Protein AF-A0A5A7S4P9-F1 (afdb_monomer_lite)

Secondary structure (DSSP, 8-state):
--EEEEEEEE-SS---HHHHHHHHHHHHHHHHHTT-SEEEEEEEEETTEEEEEEEE-SSS-TT-

Structure (mmCIF, N/CA/C/O backbone):
data_AF-A0A5A7S4P9-F1
#
_entry.id   AF-A0A5A7S4P9-F1
#
loop_
_atom_site.group_PDB
_atom_site.id
_atom_site.type_symbol
_atom_site.label_atom_id
_atom_site.label_alt_id
_atom_site.label_comp_id
_atom_site.label_asym_id
_atom_site.label_entity_id
_atom_site.label_seq_id
_atom_site.pdbx_PDB_ins_code
_atom_site.Cartn_x
_atom_site.Cartn_y
_atom_site.Cartn_z
_atom_site.occupancy
_atom_site.B_iso_or_equiv
_atom_site.auth_seq_id
_atom_site.auth_comp_id
_atom_site.auth_asym_id
_atom_site.auth_atom_id
_atom_site.pdbx_PDB_model_num
ATOM 1 N N . MET A 1 1 ? 6.237 -0.111 -20.381 1.00 75.75 1 MET A N 1
ATOM 2 C CA . MET A 1 1 ? 4.966 -0.751 -19.975 1.00 75.75 1 MET A CA 1
ATOM 3 C C . MET A 1 1 ? 4.835 -0.565 -18.479 1.00 75.75 1 MET A C 1
ATOM 5 O O . MET A 1 1 ? 5.789 -0.898 -17.786 1.00 75.75 1 MET A O 1
ATOM 9 N N . ARG A 1 2 ? 3.727 0.020 -18.026 1.00 83.44 2 ARG A N 1
ATOM 10 C CA . ARG A 1 2 ? 3.417 0.228 -16.609 1.00 83.44 2 ARG A CA 1
ATOM 11 C C . ARG A 1 2 ? 2.203 -0.618 -16.252 1.00 83.44 2 ARG A C 1
ATOM 13 O O . ARG A 1 2 ? 1.292 -0.735 -17.068 1.00 83.44 2 ARG A O 1
ATOM 20 N N . PHE A 1 3 ? 2.221 -1.200 -15.067 1.00 87.19 3 PHE A N 1
ATOM 21 C CA . PHE A 1 3 ? 1.130 -1.976 -14.502 1.00 87.19 3 PHE A CA 1
ATOM 22 C C . PHE A 1 3 ? 0.551 -1.209 -13.326 1.00 87.19 3 PHE A C 1
ATOM 24 O O . PHE A 1 3 ? 1.287 -0.547 -12.593 1.00 87.19 3 PHE A O 1
ATOM 31 N N . ARG A 1 4 ? -0.759 -1.326 -13.149 1.00 92.00 4 ARG A N 1
ATOM 32 C CA . ARG A 1 4 ? -1.490 -0.750 -12.030 1.00 92.00 4 ARG A CA 1
ATOM 33 C C . ARG A 1 4 ? -2.316 -1.856 -11.391 1.00 92.00 4 ARG A C 1
ATOM 35 O O . ARG A 1 4 ? -2.986 -2.598 -12.107 1.00 92.00 4 ARG A O 1
ATOM 42 N N . LEU A 1 5 ? -2.227 -1.974 -10.074 1.00 92.44 5 LEU A N 1
ATOM 43 C CA . LEU A 1 5 ? -3.009 -2.906 -9.274 1.00 92.44 5 LEU A CA 1
ATOM 44 C C . LEU A 1 5 ? -3.714 -2.119 -8.181 1.00 92.44 5 LEU A C 1
ATOM 46 O O . LEU A 1 5 ? -3.067 -1.398 -7.427 1.00 92.44 5 LEU A O 1
ATOM 50 N N . SER A 1 6 ? -5.023 -2.298 -8.087 1.00 94.50 6 SER A N 1
ATOM 51 C CA . SER A 1 6 ? -5.807 -1.851 -6.943 1.00 94.50 6 SER A CA 1
ATOM 52 C C . SER A 1 6 ? -6.112 -3.071 -6.087 1.00 94.50 6 SER A C 1
ATOM 54 O O . SER A 1 6 ? -6.583 -4.084 -6.607 1.00 94.50 6 SER A O 1
ATOM 56 N N . ALA A 1 7 ? -5.813 -2.989 -4.796 1.00 93.31 7 ALA A N 1
ATOM 57 C CA . ALA A 1 7 ? -6.025 -4.078 -3.857 1.00 93.31 7 ALA A CA 1
ATOM 58 C C . ALA A 1 7 ? -6.593 -3.551 -2.541 1.00 93.31 7 ALA A C 1
ATOM 60 O O . ALA A 1 7 ? -6.298 -2.433 -2.124 1.00 93.31 7 ALA A O 1
ATOM 61 N N . THR A 1 8 ? -7.375 -4.395 -1.875 1.00 94.56 8 THR A N 1
ATOM 62 C CA . THR A 1 8 ? -7.901 -4.128 -0.538 1.00 94.56 8 THR A CA 1
ATOM 63 C C . THR A 1 8 ? -7.313 -5.138 0.432 1.00 94.56 8 THR A C 1
ATOM 65 O O . THR A 1 8 ? -7.502 -6.346 0.282 1.00 94.56 8 THR A O 1
ATOM 68 N N . VAL A 1 9 ? -6.612 -4.643 1.445 1.00 92.62 9 VAL A N 1
ATOM 69 C CA . VAL A 1 9 ? -6.036 -5.432 2.530 1.00 92.62 9 VAL A CA 1
ATOM 70 C C . VAL A 1 9 ? -6.973 -5.358 3.730 1.00 92.62 9 VAL A C 1
ATOM 72 O O . VAL A 1 9 ? -7.252 -4.278 4.248 1.00 92.62 9 VAL A O 1
ATOM 75 N N . LYS A 1 10 ? -7.460 -6.514 4.192 1.00 93.88 10 LYS A N 1
ATOM 76 C CA . LYS A 1 10 ? -8.223 -6.598 5.443 1.00 93.88 10 LYS A CA 1
ATOM 77 C C . LYS A 1 10 ? -7.270 -6.565 6.630 1.00 93.88 10 LYS A C 1
ATOM 79 O O . LYS A 1 10 ? -6.478 -7.485 6.822 1.00 93.88 10 LYS A O 1
ATOM 84 N N . LEU A 1 11 ? -7.380 -5.522 7.437 1.00 92.44 11 LEU A N 1
ATOM 85 C CA . LEU A 1 11 ? -6.654 -5.368 8.686 1.00 92.44 11 LEU A CA 1
ATOM 86 C C . LEU A 1 11 ? -7.359 -6.156 9.795 1.00 92.44 11 LEU A C 1
ATOM 88 O O . LEU A 1 11 ? -8.588 -6.221 9.865 1.00 92.44 11 LEU A O 1
ATOM 92 N N . SER A 1 12 ? -6.577 -6.750 10.694 1.00 91.44 12 SER A N 1
ATOM 93 C CA . SER A 1 12 ? -7.113 -7.471 11.856 1.00 91.44 12 SER A CA 1
ATOM 94 C C . SER A 1 12 ? -7.749 -6.537 12.891 1.00 91.44 12 SER A C 1
ATOM 96 O O . SER A 1 12 ? -8.596 -6.967 13.674 1.00 91.44 12 SER A O 1
ATOM 98 N N . LYS A 1 13 ? -7.342 -5.263 12.898 1.00 89.94 13 LYS A N 1
ATOM 99 C CA . LYS A 1 13 ? -7.828 -4.187 13.767 1.00 89.94 13 LYS A CA 1
ATOM 100 C C . LYS A 1 13 ? -7.828 -2.864 12.989 1.00 89.94 13 LYS A C 1
ATOM 102 O O . LYS A 1 13 ? -7.070 -2.759 12.022 1.00 89.94 13 LYS A O 1
ATOM 107 N N . PRO A 1 14 ? -8.616 -1.859 13.411 1.00 88.81 14 PRO A N 1
ATOM 108 C CA . PRO A 1 14 ? -8.500 -0.513 12.865 1.00 88.81 14 PRO A CA 1
ATOM 109 C C . PRO A 1 14 ? -7.066 0.005 13.031 1.00 88.81 14 PRO A C 1
ATOM 111 O O . PRO A 1 14 ? -6.458 -0.191 14.086 1.00 88.81 14 PRO A O 1
ATOM 114 N N . ALA A 1 15 ? -6.538 0.662 12.003 1.00 88.38 15 ALA A N 1
ATOM 115 C CA . ALA A 1 15 ? -5.245 1.338 12.045 1.00 88.38 15 ALA A CA 1
ATOM 116 C C . ALA A 1 15 ? -5.453 2.846 11.883 1.00 88.38 15 ALA A C 1
ATOM 118 O O . ALA A 1 15 ? -6.377 3.264 11.185 1.00 88.38 15 ALA A O 1
ATOM 119 N N . SER A 1 16 ? -4.609 3.651 12.535 1.00 91.38 16 SER A N 1
ATOM 120 C CA . SER A 1 16 ? -4.651 5.100 12.348 1.00 91.38 16 SER A CA 1
ATOM 121 C C . SER A 1 16 ? -4.014 5.485 11.016 1.00 91.38 16 SER A C 1
ATOM 123 O O . SER A 1 16 ? -3.103 4.812 10.520 1.00 91.38 16 SER A O 1
ATOM 125 N N . GLU A 1 17 ? -4.498 6.583 10.447 1.00 91.38 17 GLU A N 1
ATOM 126 C CA . GLU A 1 17 ? -3.991 7.117 9.189 1.00 91.38 17 GLU A CA 1
ATOM 127 C C . GLU A 1 17 ? -2.510 7.501 9.304 1.00 91.38 17 GLU A C 1
ATOM 129 O O . GLU A 1 17 ? -1.738 7.220 8.389 1.00 91.38 17 GLU A O 1
ATOM 134 N N . GLU A 1 18 ? -2.065 8.029 10.453 1.00 93.06 18 GLU A N 1
ATOM 135 C CA . GLU A 1 18 ? -0.656 8.394 10.648 1.00 93.06 18 GLU A CA 1
ATOM 136 C C . GLU A 1 18 ? 0.276 7.179 10.603 1.00 93.06 18 GLU A C 1
ATOM 138 O O . GLU A 1 18 ? 1.360 7.250 10.021 1.00 93.06 18 GLU A O 1
ATOM 143 N N . VAL A 1 19 ? -0.141 6.053 11.196 1.00 92.38 19 VAL A N 1
ATOM 144 C CA . VAL A 1 19 ? 0.663 4.822 11.213 1.00 92.38 19 VAL A CA 1
ATOM 145 C C . VAL A 1 19 ? 0.798 4.251 9.804 1.00 92.38 19 VAL A C 1
ATOM 147 O O . VAL A 1 19 ? 1.903 3.910 9.385 1.00 92.38 19 VAL A O 1
ATOM 150 N N . ILE A 1 20 ? -0.306 4.175 9.058 1.00 93.38 20 ILE A N 1
ATOM 151 C CA . ILE A 1 20 ? -0.2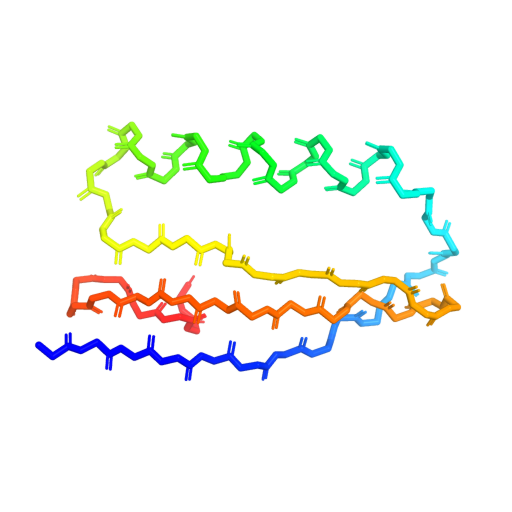99 3.646 7.689 1.00 93.38 20 ILE A CA 1
ATOM 152 C C . ILE A 1 20 ? 0.459 4.570 6.735 1.00 93.38 20 ILE A C 1
ATOM 154 O O . ILE A 1 20 ? 1.230 4.078 5.914 1.00 93.38 20 ILE A O 1
ATOM 158 N N . SER A 1 21 ? 0.296 5.888 6.870 1.00 94.50 21 SER A N 1
ATOM 159 C CA . SER A 1 21 ? 1.028 6.874 6.071 1.00 94.50 21 SER A CA 1
ATOM 160 C C . SER A 1 21 ? 2.536 6.670 6.187 1.00 94.50 21 SER A C 1
ATOM 162 O O . SER A 1 21 ? 3.228 6.520 5.178 1.00 94.50 21 SER A O 1
ATOM 164 N N . LYS A 1 22 ? 3.028 6.558 7.428 1.00 95.69 22 LYS A N 1
ATOM 165 C CA . LYS A 1 22 ? 4.445 6.327 7.705 1.00 95.69 22 LYS A CA 1
ATOM 166 C C . LYS A 1 22 ? 4.936 4.992 7.145 1.00 95.69 22 LYS A C 1
ATOM 168 O O . LYS A 1 22 ? 5.986 4.947 6.515 1.00 95.69 22 LYS A O 1
ATOM 173 N N . GLU A 1 23 ? 4.173 3.915 7.322 1.00 94.12 23 GLU A N 1
ATOM 174 C CA . GLU A 1 23 ? 4.555 2.596 6.798 1.00 94.12 23 GLU A CA 1
ATOM 175 C C . GLU A 1 23 ? 4.626 2.588 5.259 1.00 94.12 23 GLU A C 1
ATOM 177 O O . GLU A 1 23 ? 5.524 1.981 4.672 1.00 94.12 23 GLU A O 1
ATOM 182 N N . ILE A 1 24 ? 3.712 3.294 4.585 1.00 94.06 24 ILE A N 1
ATOM 183 C CA . ILE A 1 24 ? 3.706 3.426 3.121 1.00 94.06 24 ILE A CA 1
ATOM 184 C C . ILE A 1 24 ? 4.894 4.260 2.632 1.00 94.06 24 ILE A C 1
ATOM 186 O O . ILE A 1 24 ? 5.517 3.903 1.627 1.00 94.06 24 ILE A O 1
ATOM 190 N N . GLU A 1 25 ? 5.229 5.345 3.330 1.00 95.00 25 GLU A N 1
ATOM 191 C CA . GLU A 1 25 ? 6.411 6.158 3.037 1.00 95.00 25 GLU A CA 1
ATOM 192 C C . GLU A 1 25 ? 7.702 5.341 3.192 1.00 95.00 25 GLU A C 1
ATOM 194 O O . GLU A 1 25 ? 8.526 5.295 2.269 1.00 95.00 25 GLU A O 1
ATOM 199 N N . ASP A 1 26 ? 7.837 4.614 4.302 1.00 95.00 26 ASP A N 1
ATOM 200 C CA . ASP A 1 26 ? 8.977 3.738 4.575 1.00 95.00 26 ASP A CA 1
ATOM 201 C C . ASP A 1 26 ? 9.093 2.631 3.511 1.00 95.00 26 ASP A C 1
ATOM 203 O O . ASP A 1 26 ? 10.183 2.346 2.998 1.00 95.00 26 ASP A O 1
ATOM 207 N N . PHE A 1 27 ? 7.972 2.020 3.116 1.00 91.81 27 PHE A N 1
ATOM 208 C CA . PHE A 1 27 ? 7.940 0.998 2.071 1.00 91.81 27 PHE A CA 1
ATOM 209 C C . PHE A 1 27 ? 8.376 1.544 0.706 1.00 91.81 27 PHE A C 1
ATOM 211 O O . PHE A 1 27 ? 9.249 0.960 0.054 1.00 91.81 27 PHE A O 1
ATOM 218 N N . ASN A 1 28 ? 7.818 2.679 0.282 1.00 92.75 28 ASN A N 1
ATOM 219 C CA . ASN A 1 28 ? 8.174 3.320 -0.983 1.00 92.75 28 ASN A CA 1
ATOM 220 C C . ASN A 1 28 ? 9.649 3.750 -1.007 1.00 92.75 28 ASN A C 1
ATOM 222 O O . ASN A 1 28 ? 10.327 3.572 -2.023 1.00 92.75 28 ASN A O 1
ATOM 226 N N . THR A 1 29 ? 10.174 4.240 0.118 1.00 93.62 29 THR A N 1
ATOM 227 C CA . THR A 1 29 ? 11.593 4.590 0.268 1.00 93.62 29 THR A CA 1
ATOM 228 C C . THR A 1 29 ? 12.483 3.364 0.065 1.00 93.62 29 THR A C 1
ATOM 230 O O . THR A 1 29 ? 13.382 3.387 -0.778 1.00 93.62 29 THR A O 1
ATOM 233 N N . ARG A 1 30 ? 12.169 2.236 0.718 1.00 90.94 30 ARG A N 1
ATOM 234 C CA . ARG A 1 30 ? 12.901 0.965 0.539 1.00 90.94 30 ARG A CA 1
ATOM 235 C C . ARG A 1 30 ? 12.855 0.444 -0.901 1.00 90.94 30 ARG A C 1
ATOM 237 O O . ARG A 1 30 ? 13.815 -0.174 -1.367 1.00 90.94 30 ARG A O 1
ATOM 244 N N . LEU A 1 31 ? 11.743 0.635 -1.615 1.00 87.00 31 LEU A N 1
ATOM 245 C CA . LEU A 1 31 ? 11.640 0.264 -3.034 1.00 87.00 31 LEU A CA 1
ATOM 246 C C . LEU A 1 31 ? 12.526 1.147 -3.919 1.00 87.00 31 LEU A C 1
ATOM 248 O O . LEU A 1 31 ? 13.214 0.628 -4.806 1.00 87.00 31 LEU A O 1
ATOM 252 N N . SER A 1 32 ? 12.552 2.448 -3.631 1.00 86.00 32 SER A N 1
ATOM 253 C CA . SER A 1 32 ? 13.407 3.424 -4.309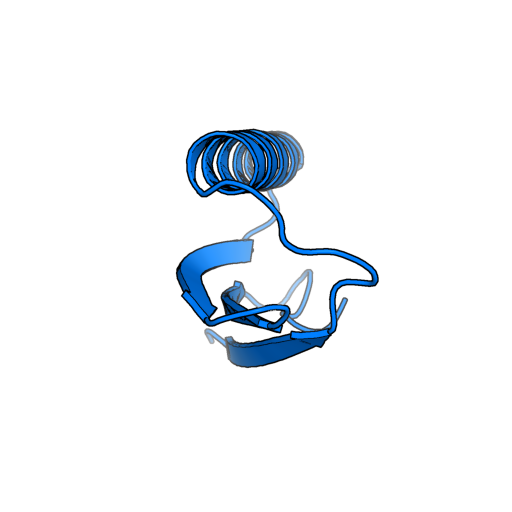 1.00 86.00 32 SER A CA 1
ATOM 254 C C . SER A 1 32 ? 14.894 3.100 -4.122 1.00 86.00 32 SER A C 1
ATOM 256 O O . SER A 1 32 ? 15.635 3.013 -5.104 1.00 86.00 32 SER A O 1
ATOM 258 N N . GLU A 1 33 ? 15.326 2.796 -2.892 1.00 88.19 33 GLU A N 1
ATOM 259 C CA . GLU A 1 33 ? 16.705 2.383 -2.575 1.00 88.19 33 GLU A CA 1
ATOM 260 C C . GLU A 1 33 ? 17.138 1.138 -3.357 1.00 88.19 33 GLU A C 1
ATOM 262 O O . GLU A 1 33 ? 18.255 1.059 -3.872 1.00 88.19 33 GLU A O 1
ATOM 267 N N . LYS A 1 34 ? 16.224 0.175 -3.521 1.00 85.00 34 LYS A N 1
ATOM 268 C CA . LYS A 1 34 ? 16.450 -1.048 -4.305 1.00 85.00 34 LYS A CA 1
ATOM 269 C C . LYS A 1 34 ? 16.386 -0.823 -5.820 1.00 85.00 34 LYS A C 1
ATOM 271 O O . LYS A 1 34 ? 16.508 -1.787 -6.577 1.00 85.00 34 LYS A O 1
ATOM 276 N N . ARG A 1 35 ? 16.198 0.425 -6.275 1.00 82.38 35 ARG A N 1
ATOM 277 C CA . ARG A 1 35 ? 16.026 0.816 -7.687 1.00 82.38 35 ARG A CA 1
ATOM 278 C C . ARG A 1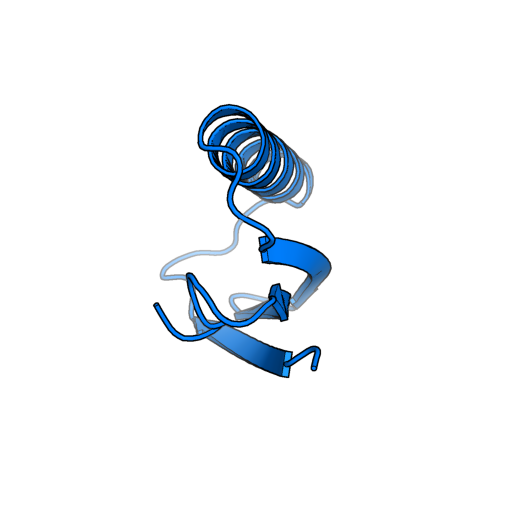 35 ? 14.921 0.016 -8.378 1.00 82.38 35 ARG A C 1
ATOM 280 O O . ARG A 1 35 ? 15.029 -0.348 -9.553 1.00 82.38 35 ARG A O 1
ATOM 287 N N . VAL A 1 36 ? 13.870 -0.291 -7.623 1.00 84.12 36 VAL A N 1
ATOM 288 C CA . VAL A 1 36 ? 12.688 -0.974 -8.128 1.00 84.12 36 VAL A CA 1
ATOM 289 C C . VAL A 1 36 ? 11.732 0.080 -8.667 1.00 84.12 36 VAL A C 1
ATOM 291 O O . VAL A 1 36 ? 11.348 1.003 -7.959 1.00 84.12 36 VAL A O 1
ATOM 294 N N . ASP A 1 37 ? 11.317 -0.078 -9.921 1.00 86.31 37 ASP A N 1
ATOM 295 C CA . ASP A 1 37 ? 10.277 0.749 -10.538 1.00 86.31 37 ASP A CA 1
ATOM 296 C C . ASP A 1 37 ? 8.897 0.298 -10.032 1.00 86.31 37 ASP A C 1
ATOM 298 O O . ASP A 1 37 ? 8.132 -0.312 -10.771 1.00 86.31 37 ASP A O 1
ATOM 302 N N . ALA A 1 38 ? 8.621 0.476 -8.740 1.00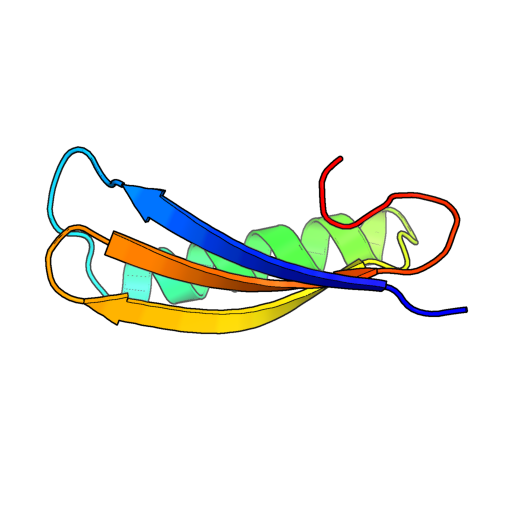 89.25 38 ALA A N 1
ATOM 303 C CA . ALA A 1 38 ? 7.328 0.201 -8.123 1.00 89.25 38 ALA A CA 1
ATOM 304 C C . ALA A 1 38 ? 7.086 1.151 -6.947 1.00 89.25 38 ALA A C 1
ATOM 306 O O . ALA A 1 38 ? 8.018 1.478 -6.215 1.00 89.25 38 ALA A O 1
ATOM 307 N N . LYS A 1 39 ? 5.839 1.587 -6.770 1.00 92.25 39 LYS A N 1
ATOM 308 C CA . LYS A 1 39 ? 5.412 2.413 -5.636 1.00 92.25 39 LYS A CA 1
ATOM 309 C C . LYS A 1 39 ? 3.923 2.245 -5.362 1.00 92.25 39 LYS A C 1
ATOM 311 O O . LYS A 1 39 ? 3.142 2.023 -6.290 1.00 92.25 39 LYS A O 1
ATOM 316 N N . ILE A 1 40 ? 3.530 2.431 -4.110 1.00 93.75 40 ILE A N 1
ATOM 317 C CA . ILE A 1 40 ? 2.144 2.726 -3.747 1.00 93.75 40 ILE A CA 1
ATOM 318 C C . ILE A 1 40 ? 1.893 4.189 -4.130 1.00 93.75 40 ILE A C 1
ATOM 320 O O . ILE A 1 40 ? 2.566 5.088 -3.627 1.00 93.75 40 ILE A O 1
ATOM 324 N N . GLU A 1 41 ? 0.988 4.419 -5.080 1.00 93.31 41 GLU A N 1
ATOM 325 C CA . GLU A 1 41 ? 0.647 5.747 -5.603 1.00 93.31 41 GLU A CA 1
ATOM 326 C C . GLU A 1 41 ? -0.507 6.390 -4.833 1.00 93.31 41 GLU A C 1
ATOM 328 O O . GLU A 1 41 ? -0.500 7.604 -4.634 1.00 93.31 41 GLU A O 1
ATOM 333 N N . ARG A 1 42 ? -1.486 5.589 -4.403 1.00 94.50 42 ARG A N 1
ATOM 334 C CA . ARG A 1 42 ? -2.635 6.038 -3.611 1.00 94.50 42 ARG A CA 1
ATOM 335 C C . ARG A 1 42 ? -2.974 5.008 -2.556 1.00 94.50 42 ARG A C 1
ATOM 337 O O . ARG A 1 42 ? -2.735 3.816 -2.755 1.00 94.50 42 ARG A O 1
ATOM 344 N N . TRP A 1 43 ? -3.546 5.478 -1.462 1.00 95.69 43 TRP A N 1
ATOM 345 C CA . TRP A 1 43 ? -4.071 4.626 -0.415 1.00 95.69 43 TRP A CA 1
ATOM 346 C C . TRP A 1 43 ? -5.170 5.352 0.357 1.00 95.69 43 TRP A C 1
ATOM 348 O O . TRP A 1 43 ? -5.187 6.582 0.404 1.00 95.69 43 TRP A O 1
ATOM 358 N N . ASP A 1 44 ? -6.079 4.580 0.938 1.00 94.38 44 ASP A N 1
ATOM 359 C CA . ASP A 1 44 ? -7.124 5.059 1.837 1.00 94.38 44 ASP A CA 1
ATOM 360 C C . ASP A 1 44 ? -7.486 3.973 2.858 1.00 94.38 44 ASP A C 1
ATOM 362 O O . ASP A 1 44 ? -7.288 2.776 2.624 1.00 94.38 44 ASP A O 1
ATOM 366 N N . ILE A 1 45 ? -7.992 4.397 4.016 1.00 93.00 45 ILE A N 1
ATOM 367 C CA . ILE A 1 45 ? -8.464 3.495 5.068 1.00 93.00 45 ILE A CA 1
ATOM 368 C C . ILE A 1 45 ? -9.959 3.705 5.242 1.00 93.00 45 ILE A C 1
ATOM 370 O O . ILE A 1 45 ? -10.423 4.815 5.495 1.00 93.00 45 ILE A O 1
ATOM 374 N N . PHE A 1 46 ? -10.714 2.613 5.176 1.00 91.12 46 PHE A N 1
ATOM 375 C CA . PHE A 1 46 ? -12.140 2.617 5.467 1.00 91.12 46 PHE A CA 1
ATOM 376 C C . PHE A 1 46 ? -12.496 1.468 6.412 1.00 91.12 46 PHE A C 1
ATOM 378 O O . PHE A 1 46 ? -12.533 0.291 6.032 1.00 91.12 46 PHE A O 1
ATOM 385 N N . GLY A 1 47 ? -12.749 1.810 7.679 1.00 88.12 47 GLY A N 1
ATOM 386 C CA . GLY A 1 47 ? -12.950 0.834 8.748 1.00 88.12 47 GLY A CA 1
ATOM 387 C C . GLY A 1 47 ? -11.691 -0.007 8.975 1.00 88.12 47 GLY A C 1
ATOM 388 O O . GLY A 1 47 ? -10.642 0.524 9.322 1.00 88.12 47 GLY A O 1
ATOM 389 N N . ASN A 1 48 ? -11.792 -1.318 8.743 1.00 92.88 48 ASN A N 1
ATOM 390 C CA . ASN A 1 48 ? -10.663 -2.256 8.833 1.00 92.88 48 ASN A CA 1
ATOM 391 C C . ASN A 1 48 ? -10.078 -2.610 7.459 1.00 92.88 48 ASN A C 1
ATOM 393 O O . ASN A 1 48 ? -9.399 -3.623 7.322 1.00 92.88 48 ASN A O 1
ATOM 397 N N . ASN A 1 49 ? -10.381 -1.835 6.421 1.00 93.19 49 ASN A N 1
ATOM 398 C CA . ASN A 1 49 ? -9.864 -2.077 5.082 1.00 93.19 49 ASN A CA 1
ATOM 399 C C . ASN A 1 49 ? -8.847 -1.000 4.726 1.00 93.19 49 ASN A C 1
ATOM 401 O O . ASN A 1 49 ? -9.147 0.186 4.835 1.00 93.19 49 ASN A O 1
ATOM 405 N N . LEU A 1 50 ? -7.674 -1.434 4.279 1.00 94.50 50 LEU A N 1
ATOM 406 C CA . LEU A 1 50 ? -6.669 -0.590 3.654 1.00 94.50 50 LEU A CA 1
ATOM 407 C C . LEU A 1 50 ? -6.742 -0.810 2.144 1.00 94.50 50 LEU A C 1
ATOM 409 O O . LEU A 1 50 ? -6.395 -1.882 1.648 1.00 94.50 50 LEU A O 1
ATOM 413 N N . ASN A 1 51 ? -7.210 0.192 1.417 1.00 94.75 51 ASN A N 1
ATOM 414 C CA . ASN A 1 51 ? -7.200 0.193 -0.035 1.00 94.75 51 ASN A CA 1
ATOM 415 C C . ASN A 1 51 ? -5.878 0.792 -0.509 1.00 94.75 51 ASN A C 1
ATOM 417 O O . ASN A 1 51 ? -5.451 1.834 -0.017 1.00 94.75 51 ASN A O 1
ATOM 421 N N . ILE A 1 52 ? -5.215 0.124 -1.449 1.00 95.56 52 ILE A N 1
ATOM 422 C CA . ILE A 1 52 ? -3.943 0.565 -2.019 1.00 95.56 52 ILE A CA 1
ATOM 423 C C . ILE A 1 52 ? -3.975 0.476 -3.537 1.00 95.56 52 ILE A C 1
ATOM 425 O O . ILE A 1 52 ? -4.508 -0.467 -4.125 1.00 95.56 52 ILE A O 1
ATOM 429 N N . GLU A 1 53 ? -3.344 1.453 -4.171 1.00 95.06 53 GLU A N 1
ATOM 430 C CA . GLU A 1 53 ? -3.083 1.483 -5.599 1.00 95.06 53 GLU A CA 1
ATOM 431 C C . GLU A 1 53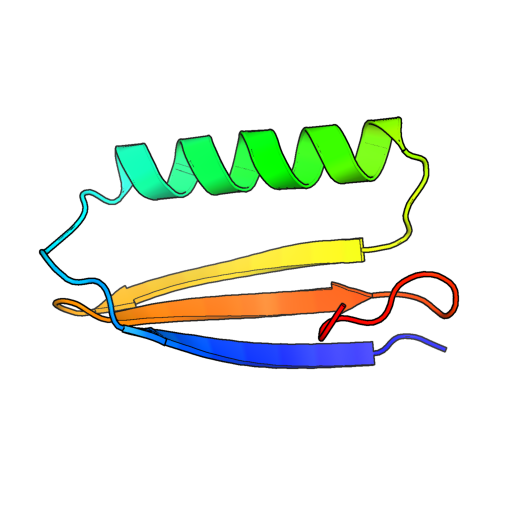 ? -1.574 1.428 -5.825 1.00 95.06 53 GLU A C 1
ATOM 433 O O . GLU A 1 53 ? -0.841 2.362 -5.495 1.00 95.06 53 GLU A O 1
ATOM 438 N N . ILE A 1 54 ? -1.102 0.321 -6.388 1.00 93.44 54 ILE A N 1
ATOM 439 C CA . ILE A 1 54 ? 0.310 0.070 -6.661 1.00 93.44 54 ILE A CA 1
ATOM 440 C C . ILE A 1 54 ? 0.558 0.261 -8.153 1.00 93.44 54 ILE A C 1
ATOM 442 O O . ILE A 1 54 ? -0.107 -0.346 -8.996 1.00 93.44 54 ILE A O 1
ATOM 446 N N . VAL A 1 55 ? 1.564 1.063 -8.488 1.00 93.06 55 VAL A N 1
ATOM 447 C CA . VAL A 1 55 ? 2.072 1.211 -9.854 1.00 93.06 55 VAL A CA 1
ATOM 448 C C . VAL A 1 55 ? 3.438 0.551 -9.939 1.00 93.06 55 VAL A C 1
ATOM 450 O O . VAL A 1 55 ? 4.268 0.725 -9.052 1.00 93.06 55 VAL A O 1
ATOM 453 N N . SER A 1 56 ? 3.680 -0.206 -11.007 1.00 91.69 56 SER A N 1
ATOM 454 C CA . SER A 1 56 ? 4.947 -0.914 -11.207 1.00 91.69 56 SER A CA 1
ATOM 455 C C . SER A 1 56 ? 5.382 -1.014 -12.668 1.00 91.69 56 SER A C 1
ATOM 457 O O . SER A 1 56 ? 4.581 -0.914 -13.601 1.00 91.69 56 SER A O 1
ATOM 459 N N . GLY A 1 57 ? 6.678 -1.222 -12.866 1.00 86.94 57 GLY A N 1
ATOM 460 C CA . GLY A 1 57 ? 7.327 -1.523 -14.131 1.00 86.94 57 GLY A CA 1
ATOM 461 C C . GLY A 1 57 ? 7.442 -3.028 -14.384 1.00 86.94 57 GLY A C 1
ATOM 462 O O . GLY A 1 57 ? 6.719 -3.852 -13.834 1.00 86.94 57 GLY A O 1
ATOM 463 N N . ARG A 1 58 ? 8.371 -3.419 -15.262 1.00 82.19 58 ARG A N 1
ATOM 464 C CA . ARG A 1 58 ? 8.506 -4.819 -15.716 1.00 82.19 58 ARG A CA 1
ATOM 465 C C . ARG A 1 58 ? 9.278 -5.743 -14.766 1.00 82.19 58 ARG A C 1
ATOM 467 O O . ARG A 1 58 ? 9.121 -6.952 -14.888 1.00 82.19 58 ARG A O 1
ATOM 474 N N . LYS A 1 59 ? 10.143 -5.199 -13.900 1.00 75.12 59 LYS A N 1
ATOM 475 C CA . LYS A 1 59 ? 11.118 -5.979 -13.107 1.00 75.12 59 LYS A CA 1
ATOM 476 C C . LYS A 1 59 ? 10.584 -6.496 -11.767 1.00 75.12 59 LYS A C 1
ATOM 478 O O . LYS A 1 59 ? 11.087 -7.501 -11.289 1.00 75.12 59 LYS A O 1
ATOM 483 N N . ARG A 1 60 ? 9.604 -5.814 -11.180 1.00 75.56 60 ARG A N 1
ATOM 484 C CA . ARG A 1 60 ? 8.879 -6.234 -9.977 1.00 75.56 60 ARG A CA 1
ATOM 485 C C . ARG A 1 60 ? 7.455 -5.748 -10.157 1.00 75.56 60 ARG A C 1
ATOM 487 O O . ARG A 1 60 ? 7.247 -4.541 -10.247 1.00 75.56 60 ARG A O 1
ATOM 494 N N . ARG A 1 61 ? 6.532 -6.669 -10.389 1.00 77.50 61 ARG A N 1
ATOM 495 C CA . ARG A 1 61 ? 5.144 -6.361 -10.727 1.00 7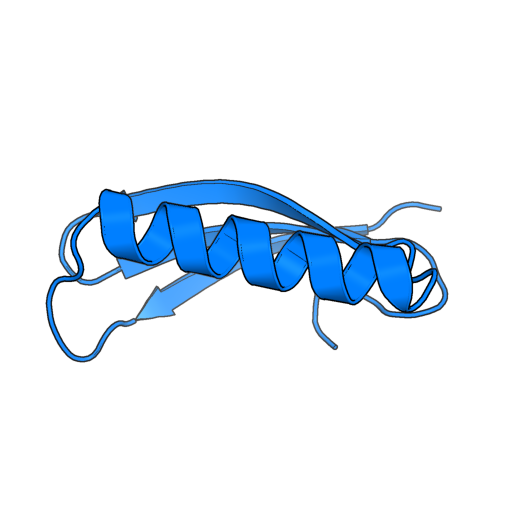7.50 61 ARG A CA 1
ATOM 496 C C . ARG A 1 61 ? 4.387 -6.018 -9.454 1.00 77.50 61 ARG A C 1
ATOM 498 O O . ARG A 1 61 ? 4.782 -6.389 -8.365 1.00 77.50 61 ARG A O 1
ATOM 505 N N . ALA A 1 62 ? 3.264 -5.335 -9.602 1.00 76.19 62 ALA A N 1
ATOM 506 C CA . ALA A 1 62 ? 2.482 -4.849 -8.471 1.00 76.19 62 ALA A CA 1
ATOM 507 C C . ALA A 1 62 ? 1.915 -5.952 -7.550 1.00 76.19 62 ALA A C 1
ATOM 509 O O . ALA A 1 62 ? 1.444 -5.628 -6.468 1.00 76.19 62 ALA A O 1
ATOM 510 N N . HIS A 1 63 ? 1.926 -7.218 -7.980 1.00 79.50 63 HIS A N 1
ATOM 511 C CA . HIS A 1 63 ? 1.522 -8.364 -7.159 1.00 79.50 63 HIS A CA 1
ATOM 512 C C . HIS A 1 63 ? 2.694 -9.070 -6.459 1.00 79.50 63 HIS A C 1
ATOM 514 O O . HIS A 1 63 ? 2.433 -9.955 -5.647 1.00 79.50 63 HIS A O 1
ATOM 520 N N . ASP A 1 64 ? 3.940 -8.727 -6.815 1.00 80.06 64 ASP A N 1
ATOM 521 C CA . ASP A 1 64 ? 5.167 -9.251 -6.193 1.00 80.06 64 ASP A CA 1
ATOM 522 C C . ASP A 1 64 ? 5.498 -8.485 -4.902 1.00 80.06 64 ASP A C 1
ATOM 524 O O . ASP A 1 64 ? 5.977 -9.123 -3.937 1.00 80.06 64 ASP A O 1
#

Sequence (64 aa):
MRFRLSATVKLSKPASEEVISKEIEDFNTRLSEKRVDAKIERWDIFGNNLNIEIVSGRKRRAHD

pLDDT: mean 89.86, std 5.61, range [75.12, 95.69]

Radius of gyration: 12.14 Å; chains: 1; bounding box: 30×18×34 Å

Foldseek 3Di:
DKDKDKDKDFAPADDDPVVVVVVQVVVQVVCVVVVFQKHFPDWDDDGRIIITMMMGDDPDHRVD